Protein AF-A0A348VSS5-F1 (afdb_monomer_lite)

Secondary structure (DSSP, 8-state):
--HHHHHHPPSSHHHHHHHHHHTS-EEEEEE-STT-EEEEEETTSSS--EEGGG---TTT-HHHHHHHHHHHHHHH-S-S-S--EE-SSSTT-PEEEE-STT-EEEESSHHHHHHHHHHHHTT-S-------S---------

Sequence (142 aa):
MNKDEILNMPAGYEINKLIAINVMGWALVNNHGAAGGKFWIGHGGSFGDMPESYLPDFSGEIAPAFSVVEKLCNENGCDIVKVCKRDPELLRGEWSCNFGLGFEAFGETAPLAICRAALLARGLTQRAPDRSNVTQKKRSGK

Radius of gyration: 18.96 Å; chains: 1; bounding box: 65×52×44 Å

pLDDT: mean 76.05, std 18.05, range [35.72, 96.44]

Foldseek 3Di:
DALVCLQPDAFDDPLLVLCLCQQQVWDWDWDPPPVTAIWIDGPPPPDPTHGSVPRDRQQPDDVNVVVSVVSLCVVPPPPQADAQDQDPPPPQSWTWGARDPPLIHTDNDSSSRSSSSSCVVSPVNPDDPPPPDDDPDDDDDD

Structure (mmCIF, N/CA/C/O backbone):
data_AF-A0A348VSS5-F1
#
_entry.id   AF-A0A348VSS5-F1
#
loop_
_atom_site.group_PDB
_atom_site.id
_atom_site.type_symbol
_atom_site.label_atom_id
_atom_site.label_alt_id
_atom_site.label_comp_id
_atom_site.label_asym_id
_atom_site.label_entity_id
_atom_site.label_seq_id
_atom_site.pdbx_PDB_ins_code
_atom_site.Cartn_x
_atom_site.Cartn_y
_atom_site.Cartn_z
_atom_site.occupancy
_atom_site.B_iso_or_equiv
_atom_site.auth_seq_id
_atom_site.auth_comp_id
_atom_site.auth_asym_id
_atom_site.auth_atom_id
_atom_site.pdbx_PDB_model_num
ATOM 1 N N . MET A 1 1 ? 2.266 -14.674 4.939 1.00 74.12 1 MET A N 1
ATOM 2 C CA . MET A 1 1 ? 2.264 -13.589 5.933 1.00 74.12 1 MET A CA 1
ATOM 3 C C . MET A 1 1 ? 0.976 -13.700 6.726 1.00 74.12 1 MET A C 1
ATOM 5 O O . MET A 1 1 ? -0.014 -14.165 6.176 1.00 74.12 1 MET A O 1
ATOM 9 N N . ASN A 1 2 ? 0.977 -13.384 8.010 1.00 84.81 2 ASN A N 1
ATOM 10 C CA . ASN A 1 2 ? -0.233 -13.382 8.828 1.00 84.81 2 ASN A CA 1
ATOM 11 C C . ASN A 1 2 ? -0.700 -11.941 9.111 1.00 84.81 2 ASN A C 1
ATOM 13 O O . ASN A 1 2 ? -0.063 -10.972 8.699 1.00 84.81 2 ASN A O 1
ATOM 17 N N . LYS A 1 3 ? -1.861 -11.803 9.759 1.00 86.31 3 LYS A N 1
ATOM 18 C CA . LYS A 1 3 ? -2.476 -10.497 10.033 1.00 86.31 3 LYS A CA 1
ATOM 19 C C . LYS A 1 3 ? -1.598 -9.637 10.939 1.00 86.31 3 LYS A C 1
ATOM 21 O O . LYS A 1 3 ? -1.406 -8.460 10.653 1.00 86.31 3 LYS A O 1
ATOM 26 N N . ASP A 1 4 ? -1.050 -10.230 11.991 1.00 87.38 4 ASP A N 1
ATOM 27 C CA . ASP A 1 4 ? -0.267 -9.512 12.994 1.00 87.38 4 ASP A CA 1
ATOM 28 C C . ASP A 1 4 ? 1.072 -9.029 12.427 1.00 87.38 4 ASP A C 1
ATOM 30 O O . ASP A 1 4 ? 1.509 -7.926 12.743 1.00 87.38 4 ASP A O 1
ATOM 34 N N . GLU A 1 5 ? 1.688 -9.801 11.529 1.00 89.38 5 GLU A N 1
ATOM 35 C CA . GLU A 1 5 ? 2.886 -9.391 10.789 1.00 89.38 5 GLU A CA 1
ATOM 36 C C . GLU A 1 5 ? 2.624 -8.131 9.957 1.00 89.38 5 GLU A C 1
ATOM 38 O O . GLU A 1 5 ? 3.420 -7.198 10.003 1.00 89.38 5 GLU A O 1
ATOM 43 N N . ILE A 1 6 ? 1.493 -8.065 9.244 1.00 90.56 6 ILE A N 1
ATOM 44 C CA . ILE A 1 6 ? 1.111 -6.883 8.451 1.00 90.56 6 ILE A CA 1
ATOM 45 C C . ILE A 1 6 ? 0.844 -5.686 9.369 1.00 90.56 6 ILE A C 1
ATOM 47 O O . ILE A 1 6 ? 1.333 -4.586 9.112 1.00 90.56 6 ILE A O 1
ATOM 51 N N . LEU A 1 7 ? 0.085 -5.892 10.448 1.00 89.75 7 LEU A N 1
ATOM 52 C CA . LEU A 1 7 ? -0.308 -4.820 11.364 1.00 89.75 7 LEU A CA 1
ATOM 53 C C . LEU A 1 7 ? 0.867 -4.223 12.144 1.00 89.75 7 LEU A C 1
ATOM 55 O O . LEU A 1 7 ? 0.813 -3.048 12.493 1.00 89.75 7 LEU A O 1
ATOM 59 N N . ASN A 1 8 ? 1.928 -4.992 12.389 1.00 91.38 8 ASN A N 1
ATOM 60 C CA . ASN A 1 8 ? 3.125 -4.511 13.080 1.00 91.38 8 ASN A CA 1
ATOM 61 C C . ASN A 1 8 ? 4.252 -4.081 12.124 1.00 91.38 8 ASN A C 1
ATOM 63 O O . ASN A 1 8 ? 5.276 -3.575 12.579 1.00 91.38 8 ASN A O 1
ATOM 67 N N . MET A 1 9 ? 4.086 -4.245 10.807 1.00 93.31 9 MET A N 1
ATOM 68 C CA . MET A 1 9 ? 5.124 -3.904 9.833 1.00 93.31 9 MET A CA 1
ATOM 69 C C . MET A 1 9 ? 5.332 -2.384 9.754 1.00 93.31 9 MET A C 1
ATOM 71 O O . MET A 1 9 ? 4.361 -1.673 9.478 1.00 93.31 9 MET A O 1
ATOM 75 N N . PRO A 1 10 ? 6.548 -1.859 9.985 1.00 95.12 10 PRO A N 1
ATOM 76 C CA . PRO A 1 10 ? 6.809 -0.425 9.885 1.00 95.12 10 PRO A CA 1
ATOM 77 C C . PRO A 1 10 ? 6.711 0.064 8.434 1.00 95.12 10 PRO A C 1
ATOM 79 O O . PRO A 1 10 ? 6.800 -0.724 7.490 1.00 95.12 10 PRO A O 1
ATOM 82 N N . ALA A 1 11 ? 6.557 1.379 8.260 1.00 95.81 11 ALA A N 1
ATOM 83 C CA . ALA A 1 11 ? 6.707 2.003 6.949 1.00 95.81 11 ALA A CA 1
ATOM 84 C C . ALA A 1 11 ? 8.124 1.770 6.398 1.00 95.81 11 ALA A C 1
ATOM 86 O O . ALA A 1 11 ? 9.099 1.726 7.154 1.00 95.81 11 ALA A O 1
ATOM 87 N N . GLY A 1 12 ? 8.232 1.616 5.080 1.00 95.12 12 GLY A N 1
ATOM 88 C CA . GLY A 1 12 ? 9.501 1.425 4.388 1.00 95.12 12 GLY A CA 1
ATOM 89 C C . GLY A 1 12 ? 9.463 0.361 3.293 1.00 95.12 12 GLY A C 1
ATOM 90 O O . GLY A 1 12 ? 8.408 -0.071 2.827 1.00 95.12 12 GLY A O 1
ATOM 91 N N . TYR A 1 13 ? 10.655 -0.064 2.871 1.00 94.12 13 TYR A N 1
ATOM 92 C CA . TYR A 1 13 ? 10.843 -0.868 1.662 1.00 94.12 13 TYR A CA 1
ATOM 93 C C . TYR A 1 13 ? 10.009 -2.157 1.635 1.00 94.12 13 TYR A C 1
ATOM 95 O O . TYR A 1 13 ? 9.349 -2.434 0.637 1.00 94.12 13 TYR A O 1
ATOM 103 N N . GLU A 1 14 ? 9.993 -2.925 2.728 1.00 94.25 14 GLU A N 1
ATOM 104 C CA . GLU A 1 14 ? 9.324 -4.232 2.765 1.00 94.25 14 GLU A CA 1
ATOM 105 C C . GLU A 1 14 ? 7.810 -4.126 2.541 1.00 94.25 14 GLU A C 1
ATOM 107 O O . GLU A 1 14 ? 7.262 -4.835 1.693 1.00 94.25 14 GLU A O 1
ATOM 112 N N . ILE A 1 15 ? 7.126 -3.201 3.223 1.00 94.81 15 ILE A N 1
ATOM 113 C CA . ILE A 1 15 ? 5.685 -3.011 3.016 1.00 94.81 15 ILE A CA 1
ATOM 114 C C . ILE A 1 15 ? 5.400 -2.432 1.625 1.00 94.81 15 ILE A C 1
ATOM 116 O O . ILE A 1 15 ? 4.489 -2.904 0.945 1.00 94.81 15 ILE A O 1
ATOM 120 N N . ASN A 1 16 ? 6.224 -1.494 1.144 1.00 95.69 16 ASN A N 1
ATOM 121 C CA . ASN A 1 16 ? 6.080 -0.903 -0.190 1.00 95.69 16 ASN A CA 1
ATOM 122 C C . ASN A 1 16 ? 6.213 -1.969 -1.287 1.00 95.69 16 ASN A C 1
ATOM 124 O O . ASN A 1 16 ? 5.462 -1.979 -2.263 1.00 95.69 16 ASN A O 1
ATOM 128 N N . LYS A 1 17 ? 7.127 -2.922 -1.095 1.00 94.31 17 LYS A N 1
ATOM 129 C CA . LYS A 1 17 ? 7.355 -4.038 -2.011 1.00 94.31 17 LYS A CA 1
ATOM 130 C C . LYS A 1 17 ? 6.146 -4.969 -2.054 1.00 94.31 17 LYS A C 1
ATOM 132 O O . LYS A 1 17 ? 5.727 -5.401 -3.128 1.00 94.31 17 LYS A O 1
ATOM 137 N N . LEU A 1 18 ? 5.560 -5.265 -0.895 1.00 94.50 18 LEU A N 1
ATOM 138 C CA . LEU A 1 18 ? 4.348 -6.079 -0.808 1.00 94.50 18 LEU A CA 1
ATOM 139 C C . LEU A 1 18 ? 3.154 -5.400 -1.476 1.00 94.50 18 LEU A C 1
ATOM 141 O O . LEU A 1 18 ? 2.373 -6.091 -2.130 1.00 94.50 18 LEU A O 1
ATOM 145 N N . ILE A 1 19 ? 3.030 -4.078 -1.344 1.00 94.06 19 ILE A N 1
ATOM 146 C CA . ILE A 1 19 ? 2.002 -3.284 -2.022 1.00 94.06 19 ILE A CA 1
ATOM 147 C C . ILE A 1 19 ? 2.168 -3.363 -3.536 1.00 94.06 19 ILE A C 1
ATOM 149 O O . ILE A 1 19 ? 1.211 -3.711 -4.233 1.00 94.06 19 ILE A O 1
ATOM 153 N N . ALA A 1 20 ? 3.380 -3.112 -4.037 1.00 92.44 20 ALA A N 1
ATOM 154 C CA . ALA A 1 20 ? 3.678 -3.205 -5.460 1.00 92.44 20 ALA A CA 1
ATOM 155 C C . ALA A 1 20 ? 3.269 -4.574 -6.024 1.00 92.44 20 ALA A C 1
ATOM 157 O O . ALA A 1 20 ? 2.537 -4.645 -7.007 1.00 92.44 20 ALA A O 1
ATOM 158 N N . ILE A 1 21 ? 3.647 -5.665 -5.355 1.00 91.19 21 ILE A N 1
ATOM 159 C CA . ILE A 1 21 ? 3.363 -7.021 -5.839 1.00 91.19 21 ILE A CA 1
ATOM 160 C C . ILE A 1 21 ? 1.878 -7.380 -5.714 1.00 91.19 21 ILE A C 1
ATOM 162 O O . ILE A 1 21 ? 1.242 -7.773 -6.688 1.00 91.19 21 ILE A O 1
ATOM 166 N N . ASN A 1 22 ? 1.307 -7.262 -4.515 1.00 91.06 22 ASN A N 1
ATOM 167 C CA . ASN A 1 22 ? 0.019 -7.889 -4.197 1.00 91.06 22 ASN A CA 1
ATOM 168 C C . ASN A 1 22 ? -1.181 -6.980 -4.453 1.00 91.06 22 ASN A C 1
ATOM 170 O O . ASN A 1 22 ? -2.302 -7.466 -4.605 1.00 91.06 22 ASN A O 1
ATOM 174 N N . VAL A 1 23 ? -0.970 -5.664 -4.473 1.00 90.38 23 VAL A N 1
ATOM 175 C CA . VAL A 1 23 ? -2.048 -4.693 -4.667 1.00 90.38 23 VAL A CA 1
ATOM 176 C C . VAL A 1 23 ? -1.980 -4.083 -6.056 1.00 90.38 23 VAL A C 1
ATOM 178 O O . VAL A 1 23 ? -2.987 -4.104 -6.768 1.00 90.38 23 VAL A O 1
ATOM 181 N N . MET A 1 24 ? -0.795 -3.611 -6.453 1.00 88.69 24 MET A N 1
ATOM 182 C CA . MET A 1 24 ? -0.580 -2.982 -7.758 1.00 88.69 24 MET A CA 1
ATOM 183 C C . MET A 1 24 ? -0.380 -4.004 -8.885 1.00 88.69 24 MET A C 1
ATOM 185 O O . MET A 1 24 ? -0.567 -3.660 -10.052 1.00 88.69 24 MET A O 1
ATOM 189 N N . GLY A 1 25 ? -0.054 -5.259 -8.555 1.00 88.25 25 GLY A N 1
ATOM 190 C CA . GLY A 1 25 ? 0.168 -6.325 -9.536 1.00 88.25 25 GLY A CA 1
ATOM 191 C C . GLY A 1 25 ? 1.482 -6.172 -10.304 1.00 88.25 25 GLY A C 1
ATOM 192 O O . GLY A 1 25 ? 1.556 -6.543 -11.474 1.00 88.25 25 GLY A O 1
ATOM 193 N N . TRP A 1 26 ? 2.491 -5.560 -9.684 1.00 89.44 26 TRP A N 1
ATOM 194 C CA . TRP A 1 26 ? 3.817 -5.384 -10.266 1.00 89.44 26 TRP A CA 1
ATOM 195 C C . TRP A 1 26 ? 4.675 -6.631 -10.056 1.00 89.44 26 TRP A C 1
ATOM 197 O O . TRP A 1 26 ? 4.561 -7.329 -9.049 1.00 89.44 26 TRP A O 1
ATOM 207 N N . ALA A 1 27 ? 5.589 -6.883 -10.986 1.00 87.25 27 ALA A N 1
ATOM 208 C CA . ALA A 1 27 ? 6.580 -7.943 -10.874 1.00 87.25 27 ALA A CA 1
ATOM 209 C C . ALA A 1 27 ? 7.986 -7.348 -10.787 1.00 87.25 27 ALA A C 1
ATOM 211 O O . ALA A 1 27 ? 8.315 -6.430 -11.534 1.00 87.25 27 ALA A O 1
ATOM 212 N N . LEU A 1 28 ? 8.817 -7.899 -9.898 1.00 87.44 28 LEU A N 1
ATOM 213 C CA . LEU A 1 28 ? 10.249 -7.613 -9.864 1.00 87.44 28 LEU A CA 1
ATOM 214 C C . LEU A 1 28 ? 10.969 -8.656 -10.718 1.00 87.44 28 LEU A C 1
ATOM 216 O O . LEU A 1 28 ? 11.028 -9.829 -10.343 1.00 87.44 28 LEU A O 1
ATOM 220 N N . VAL A 1 29 ? 11.505 -8.240 -11.857 1.00 85.31 29 VAL A N 1
ATOM 221 C CA . VAL A 1 29 ? 12.216 -9.120 -12.789 1.00 85.31 29 VAL A CA 1
ATOM 222 C C . VAL A 1 29 ? 13.701 -8.799 -12.815 1.00 85.31 29 VAL A C 1
ATOM 224 O O . VAL A 1 29 ? 14.107 -7.659 -12.599 1.00 85.31 29 VAL A O 1
ATOM 227 N N . ASN A 1 30 ? 14.518 -9.804 -13.115 1.00 82.94 30 ASN A N 1
ATOM 228 C CA . ASN A 1 30 ? 15.923 -9.591 -13.439 1.00 82.94 30 ASN A CA 1
ATOM 229 C C . ASN A 1 30 ? 16.044 -9.382 -14.950 1.00 82.94 30 ASN A C 1
ATOM 231 O O . ASN A 1 30 ? 15.634 -10.246 -15.725 1.00 82.94 30 ASN A O 1
ATOM 235 N N . ASN A 1 31 ? 16.625 -8.262 -15.369 1.00 72.06 31 ASN A N 1
ATOM 236 C CA . ASN A 1 31 ? 17.029 -8.063 -16.751 1.00 72.06 31 ASN A CA 1
ATOM 237 C C . ASN A 1 31 ? 18.489 -8.508 -16.915 1.00 72.06 31 ASN A C 1
ATOM 239 O O . ASN A 1 31 ? 19.375 -8.077 -16.176 1.00 72.06 31 ASN A O 1
ATOM 243 N N . HIS A 1 32 ? 18.730 -9.371 -17.899 1.00 57.31 32 HIS A N 1
ATOM 244 C CA . HIS A 1 32 ? 20.061 -9.864 -18.261 1.00 57.31 32 HIS A CA 1
ATOM 245 C C . HIS A 1 32 ? 20.680 -9.106 -19.454 1.00 57.31 32 HIS A C 1
ATOM 247 O O . HIS A 1 32 ? 21.713 -9.522 -19.971 1.00 57.31 32 HIS A O 1
ATOM 253 N N . GLY A 1 33 ? 20.056 -8.013 -19.914 1.00 64.12 33 GLY A N 1
ATOM 254 C CA . GLY A 1 33 ? 20.589 -7.136 -20.962 1.00 64.12 33 GLY A CA 1
ATOM 255 C C . GLY A 1 33 ? 21.836 -6.347 -20.533 1.00 64.12 33 GLY A C 1
ATOM 256 O O . GLY A 1 33 ? 22.287 -6.445 -19.396 1.00 64.12 33 GLY A O 1
ATOM 257 N N . ALA A 1 34 ? 22.380 -5.524 -21.436 1.00 55.28 34 ALA A N 1
ATOM 258 C CA . ALA A 1 34 ? 23.683 -4.857 -21.276 1.00 55.28 34 ALA A CA 1
ATOM 259 C C . ALA A 1 34 ? 23.849 -3.989 -20.007 1.00 55.28 34 ALA A C 1
ATOM 261 O O . ALA A 1 34 ? 24.976 -3.772 -19.573 1.00 55.28 34 ALA A O 1
ATOM 262 N N . ALA A 1 35 ? 22.755 -3.508 -19.406 1.00 60.28 35 ALA A N 1
ATOM 263 C CA . ALA A 1 35 ? 22.792 -2.761 -18.147 1.00 60.28 35 ALA A CA 1
ATOM 264 C C . ALA A 1 35 ? 22.749 -3.659 -16.891 1.00 60.28 35 ALA A C 1
ATOM 266 O O . ALA A 1 35 ? 23.175 -3.223 -15.824 1.00 60.28 35 ALA A O 1
ATOM 267 N N . GLY A 1 36 ? 22.256 -4.900 -17.005 1.00 70.31 36 GLY A N 1
ATOM 268 C CA . GLY A 1 36 ? 21.940 -5.768 -15.867 1.00 70.31 36 GLY A CA 1
ATOM 269 C C . GLY A 1 36 ? 20.932 -5.146 -14.883 1.00 70.31 36 GLY A C 1
ATOM 270 O O . GLY A 1 36 ? 20.552 -3.983 -14.992 1.00 70.31 36 GLY A O 1
ATOM 271 N N . GLY A 1 37 ? 20.488 -5.920 -13.892 1.00 80.56 37 GLY A N 1
ATOM 272 C CA . GLY A 1 37 ? 19.766 -5.391 -12.727 1.00 80.56 37 GLY A CA 1
ATOM 273 C C . GLY A 1 37 ? 18.307 -5.825 -12.600 1.00 80.56 37 GLY A C 1
ATOM 274 O O . GLY A 1 37 ? 17.793 -6.619 -13.387 1.00 80.56 37 GLY A O 1
ATOM 275 N N . LYS A 1 38 ? 17.661 -5.327 -11.543 1.00 84.56 38 L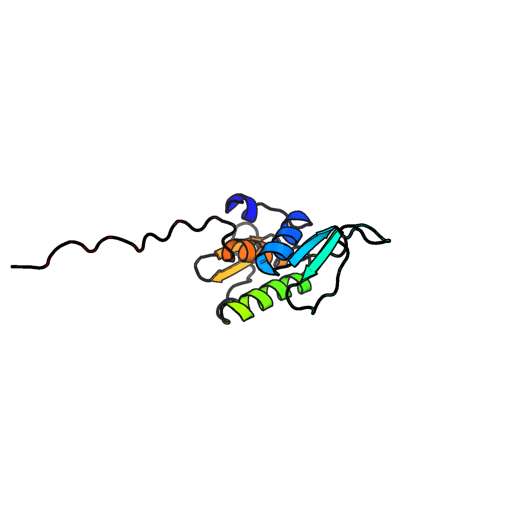YS A N 1
ATOM 276 C CA . LYS A 1 38 ? 16.280 -5.648 -11.172 1.00 84.56 38 LYS A CA 1
ATOM 277 C C . LYS A 1 38 ? 15.342 -4.502 -11.516 1.00 84.56 38 LYS A C 1
ATOM 279 O O . LYS A 1 38 ? 15.662 -3.347 -11.233 1.00 84.56 38 LYS A O 1
ATOM 284 N N . PHE A 1 39 ? 14.186 -4.838 -12.076 1.00 85.38 39 PHE A N 1
ATOM 285 C CA . PHE A 1 39 ? 13.208 -3.871 -12.559 1.00 85.38 39 PHE A CA 1
ATOM 286 C C . PHE A 1 39 ? 11.788 -4.241 -12.139 1.00 85.38 39 PHE A C 1
ATOM 288 O O . PHE A 1 39 ? 11.414 -5.414 -12.145 1.00 85.38 39 PHE A O 1
ATOM 295 N N . TRP A 1 40 ? 11.004 -3.228 -11.793 1.00 85.88 40 TRP A N 1
ATOM 296 C CA . TRP A 1 40 ? 9.567 -3.295 -11.601 1.00 85.88 40 TRP A CA 1
ATOM 297 C C . TRP A 1 40 ? 8.854 -3.176 -12.945 1.00 85.88 40 TRP A C 1
ATOM 299 O O . TRP A 1 40 ? 9.096 -2.233 -13.698 1.00 85.88 40 TRP A O 1
ATOM 309 N N . ILE A 1 41 ? 7.951 -4.116 -13.214 1.00 82.56 41 ILE A N 1
ATOM 310 C CA . ILE A 1 41 ? 7.081 -4.116 -14.391 1.00 82.56 41 ILE A CA 1
ATOM 311 C C . ILE A 1 41 ? 5.631 -4.120 -13.918 1.00 82.56 41 ILE A C 1
ATOM 313 O O . ILE A 1 41 ? 5.224 -5.012 -13.169 1.00 82.56 41 ILE A O 1
ATOM 317 N N . GLY A 1 42 ? 4.847 -3.131 -14.352 1.00 76.50 42 GLY A N 1
ATOM 318 C CA . GLY A 1 42 ? 3.414 -3.054 -14.072 1.00 76.50 42 GLY A CA 1
ATOM 319 C C . GLY A 1 42 ? 2.568 -3.827 -15.090 1.00 76.50 42 GLY A C 1
ATOM 320 O O . GLY A 1 42 ? 2.817 -3.775 -16.295 1.00 76.50 42 GLY A O 1
ATOM 321 N N . HIS A 1 43 ? 1.512 -4.501 -14.630 1.00 61.16 43 HIS A N 1
ATOM 322 C CA . HIS A 1 43 ? 0.501 -5.075 -15.523 1.00 61.16 43 HIS A CA 1
ATOM 323 C C . HIS A 1 43 ? -0.278 -3.948 -16.232 1.00 61.16 43 HIS A C 1
ATOM 325 O O . HIS A 1 43 ? -1.006 -3.201 -15.582 1.00 61.16 43 HIS A O 1
ATOM 331 N N . GLY A 1 44 ? -0.145 -3.827 -17.559 1.00 52.88 44 GLY A N 1
ATOM 332 C CA . GLY A 1 44 ? -0.935 -2.890 -18.380 1.00 52.88 44 GLY A CA 1
ATOM 333 C C . GLY A 1 44 ? -0.173 -1.724 -19.023 1.00 52.88 44 GLY A C 1
ATOM 334 O O . GLY A 1 44 ? -0.798 -0.890 -19.667 1.00 52.88 44 GLY A O 1
ATOM 335 N N . GLY A 1 45 ? 1.157 -1.661 -18.899 1.00 44.06 45 GLY A N 1
ATOM 336 C CA . GLY A 1 45 ? 1.996 -0.797 -19.745 1.00 44.06 45 GLY A CA 1
ATOM 337 C C . GLY A 1 45 ? 2.012 0.706 -19.424 1.00 44.06 45 GLY A C 1
ATOM 338 O O . GLY A 1 45 ? 2.646 1.454 -20.161 1.00 44.06 45 GLY A O 1
ATOM 339 N N . SER A 1 46 ? 1.362 1.177 -18.351 1.00 49.78 46 SER A N 1
ATOM 340 C CA . SER A 1 46 ? 1.365 2.614 -17.995 1.00 49.78 46 SER A CA 1
ATOM 341 C C . SER A 1 46 ? 2.589 3.079 -17.198 1.00 49.78 46 SER A C 1
ATOM 343 O O . SER A 1 46 ? 2.895 4.266 -17.209 1.00 49.78 46 SER A O 1
ATOM 345 N N . PHE A 1 47 ? 3.306 2.167 -16.542 1.00 51.47 47 PHE A N 1
ATOM 346 C CA . PHE A 1 47 ? 4.610 2.434 -15.936 1.00 51.47 47 PHE A CA 1
ATOM 347 C C . PHE A 1 47 ? 5.617 1.558 -16.679 1.00 51.47 47 PHE A C 1
ATOM 349 O O . PHE A 1 47 ? 5.519 0.333 -16.610 1.00 51.47 47 PHE A O 1
ATOM 356 N N . GLY A 1 48 ? 6.503 2.175 -17.467 1.00 59.03 48 GLY A N 1
ATOM 357 C CA . GLY A 1 48 ? 7.589 1.463 -18.149 1.00 59.03 48 GLY A CA 1
ATOM 358 C C . GLY A 1 48 ? 8.514 0.750 -17.157 1.00 59.03 48 GLY A C 1
ATOM 359 O O . GLY A 1 48 ? 8.367 0.911 -15.949 1.00 59.03 48 GLY A O 1
ATOM 360 N N . ASP A 1 49 ? 9.468 -0.031 -17.660 1.00 70.69 49 ASP A N 1
ATOM 361 C CA . ASP A 1 49 ? 10.419 -0.768 -16.820 1.00 70.69 49 ASP A CA 1
ATOM 362 C C . ASP A 1 49 ? 11.162 0.194 -15.874 1.00 70.69 49 ASP A C 1
ATOM 364 O O . ASP A 1 49 ? 11.979 1.012 -16.304 1.00 70.69 49 ASP A O 1
ATOM 368 N N . MET A 1 50 ? 10.871 0.116 -14.575 1.00 77.75 50 MET A N 1
ATOM 369 C CA . MET A 1 50 ? 11.461 0.993 -13.562 1.00 77.75 50 MET A CA 1
ATOM 370 C C . MET A 1 50 ? 12.528 0.246 -12.766 1.00 77.75 50 MET A C 1
ATOM 372 O O . MET A 1 50 ? 12.288 -0.894 -12.386 1.00 77.75 50 MET A O 1
ATOM 376 N N . PRO A 1 51 ? 13.690 0.841 -12.453 1.00 84.12 51 PRO A N 1
ATOM 377 C CA . PRO A 1 51 ? 14.679 0.195 -11.590 1.00 84.12 51 PRO A CA 1
ATOM 378 C C . PRO A 1 51 ? 14.092 -0.181 -10.220 1.00 84.12 51 PRO A C 1
ATOM 380 O O . PRO A 1 51 ? 13.229 0.529 -9.704 1.00 84.12 51 PRO A O 1
ATOM 383 N N . GLU A 1 52 ? 14.601 -1.246 -9.585 1.00 84.00 52 GLU A N 1
ATOM 384 C CA . GLU A 1 52 ? 14.176 -1.676 -8.235 1.00 84.00 52 GLU A CA 1
ATOM 385 C C . GLU A 1 52 ? 14.214 -0.525 -7.214 1.00 84.00 52 GLU A C 1
ATOM 387 O O . GLU A 1 52 ? 13.332 -0.425 -6.360 1.00 84.00 52 GLU A O 1
ATOM 392 N N . SER A 1 53 ? 15.205 0.365 -7.341 1.00 84.62 53 SER A N 1
ATOM 393 C CA . SER A 1 53 ? 15.414 1.526 -6.470 1.00 84.62 53 SER A CA 1
ATOM 394 C C . SER A 1 53 ? 14.338 2.607 -6.583 1.00 84.62 53 SER A C 1
ATOM 396 O O . SER A 1 53 ? 14.255 3.454 -5.702 1.00 84.62 53 SER A O 1
ATOM 398 N N . TYR A 1 54 ? 13.516 2.588 -7.634 1.00 85.38 54 TYR A N 1
ATOM 399 C CA . TYR A 1 54 ? 12.439 3.557 -7.848 1.00 85.38 54 TYR A CA 1
ATOM 400 C C . TYR A 1 54 ? 11.086 3.020 -7.357 1.00 85.38 54 TYR A C 1
ATOM 402 O O . TYR A 1 54 ? 10.030 3.403 -7.849 1.00 85.38 54 TYR A O 1
ATOM 410 N N . LEU A 1 55 ? 11.087 2.091 -6.403 1.00 89.25 55 LEU A N 1
ATOM 411 C CA . LEU A 1 55 ? 9.854 1.664 -5.757 1.00 89.25 55 LEU A CA 1
ATOM 412 C C . LEU A 1 55 ? 9.190 2.878 -5.072 1.00 89.25 55 LEU A C 1
ATOM 414 O O . LEU A 1 55 ? 9.825 3.474 -4.199 1.00 89.25 55 LEU A O 1
ATOM 418 N N . PRO A 1 56 ? 7.943 3.251 -5.427 1.00 92.44 56 PRO A N 1
ATOM 419 C CA . PRO A 1 56 ? 7.267 4.369 -4.782 1.00 92.44 56 PRO A CA 1
ATOM 420 C C . PRO A 1 56 ? 7.118 4.150 -3.280 1.00 92.44 56 PRO A C 1
ATOM 422 O O . PRO A 1 56 ? 6.888 3.024 -2.821 1.00 92.44 56 PRO A O 1
ATOM 425 N N . ASP A 1 57 ? 7.193 5.237 -2.515 1.00 95.44 57 ASP A N 1
ATOM 426 C CA . ASP A 1 57 ? 7.008 5.172 -1.072 1.00 95.44 57 ASP A CA 1
ATOM 427 C C . ASP A 1 57 ? 5.523 5.133 -0.685 1.00 95.44 57 ASP A C 1
ATOM 429 O O . ASP A 1 57 ? 4.954 6.099 -0.183 1.00 95.44 57 ASP A O 1
ATOM 433 N N . PHE A 1 58 ? 4.877 3.993 -0.937 1.00 95.81 58 PHE A N 1
ATOM 434 C CA . PHE A 1 58 ? 3.459 3.778 -0.635 1.00 95.81 58 PHE A CA 1
ATOM 435 C C . PHE A 1 58 ? 3.107 3.990 0.844 1.00 95.81 58 PHE A C 1
ATOM 437 O O . PHE A 1 58 ? 2.007 4.437 1.151 1.00 95.81 58 PHE A O 1
ATOM 444 N N . SER A 1 59 ? 4.007 3.652 1.767 1.00 96.44 59 SER A N 1
ATOM 445 C CA . SER A 1 59 ? 3.741 3.681 3.211 1.00 96.44 59 SER A CA 1
ATOM 446 C C . SER A 1 59 ? 4.220 4.944 3.921 1.00 96.44 59 SER A C 1
ATOM 448 O O . SER A 1 59 ? 3.778 5.191 5.046 1.00 96.44 59 SER A O 1
ATOM 450 N N . GLY A 1 60 ? 5.084 5.744 3.293 1.00 95.44 60 GLY A N 1
ATOM 451 C CA . GLY A 1 60 ? 5.525 7.041 3.808 1.00 95.44 60 GLY A CA 1
ATOM 452 C C . GLY A 1 60 ? 4.847 8.241 3.145 1.00 95.44 60 GLY A C 1
ATOM 453 O O . GLY A 1 60 ? 4.586 9.235 3.825 1.00 95.44 60 GLY A O 1
ATOM 454 N N . GLU A 1 61 ? 4.480 8.151 1.863 1.00 95.69 61 GLU A N 1
ATOM 455 C CA . GLU A 1 61 ? 3.915 9.271 1.105 1.00 95.69 61 GLU A CA 1
ATOM 456 C C . GLU A 1 61 ? 2.442 9.071 0.738 1.00 95.69 61 GLU A C 1
A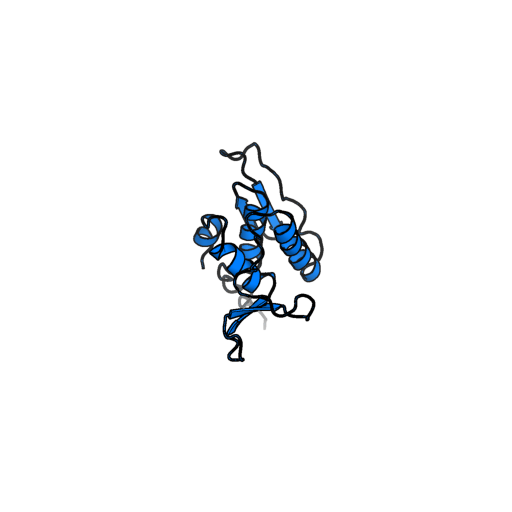TOM 458 O O . GLU A 1 61 ? 2.006 8.016 0.277 1.00 95.69 61 GLU A O 1
ATOM 463 N N . ILE A 1 62 ? 1.650 10.138 0.885 1.00 92.62 62 ILE A N 1
ATOM 464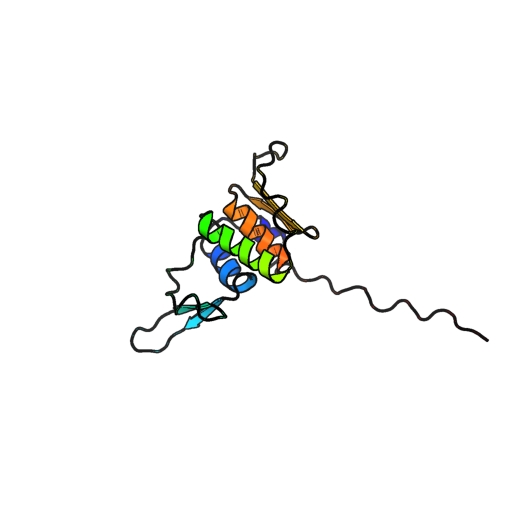 C CA . ILE A 1 62 ? 0.205 10.077 0.637 1.00 92.62 62 ILE A CA 1
ATOM 465 C C . ILE A 1 62 ? -0.155 9.918 -0.838 1.00 92.62 62 ILE A C 1
ATOM 467 O O . ILE A 1 62 ? -1.120 9.225 -1.138 1.00 92.62 62 ILE A O 1
ATOM 471 N N . ALA A 1 63 ? 0.599 10.521 -1.761 1.00 92.06 63 ALA A N 1
ATOM 472 C CA . ALA A 1 63 ? 0.272 10.450 -3.183 1.00 92.06 63 ALA A CA 1
ATOM 473 C C . ALA A 1 63 ? 0.405 9.012 -3.735 1.00 92.06 63 ALA A C 1
ATOM 475 O O . ALA A 1 63 ? -0.585 8.509 -4.269 1.00 92.06 63 ALA A O 1
ATOM 476 N N . PRO A 1 64 ? 1.529 8.290 -3.530 1.00 92.62 64 PRO A N 1
ATOM 477 C CA . PRO A 1 64 ? 1.616 6.867 -3.865 1.00 92.62 64 PRO A CA 1
ATOM 478 C C . PRO A 1 64 ? 0.582 6.007 -3.125 1.00 92.62 64 PRO A C 1
ATOM 480 O O . PRO A 1 64 ? -0.032 5.128 -3.731 1.00 92.62 64 PRO A O 1
ATOM 483 N N . ALA A 1 65 ? 0.338 6.271 -1.835 1.00 92.69 65 ALA A N 1
ATOM 484 C CA . ALA A 1 65 ? -0.690 5.560 -1.071 1.00 92.69 65 ALA A CA 1
ATOM 485 C C . ALA A 1 65 ? -2.089 5.736 -1.675 1.00 92.69 65 ALA A C 1
ATOM 487 O O . ALA A 1 65 ? -2.892 4.806 -1.681 1.00 92.69 65 ALA A O 1
ATOM 488 N N . PHE A 1 66 ? -2.402 6.912 -2.216 1.00 89.50 66 PHE A N 1
ATOM 489 C CA . PHE A 1 66 ? -3.698 7.149 -2.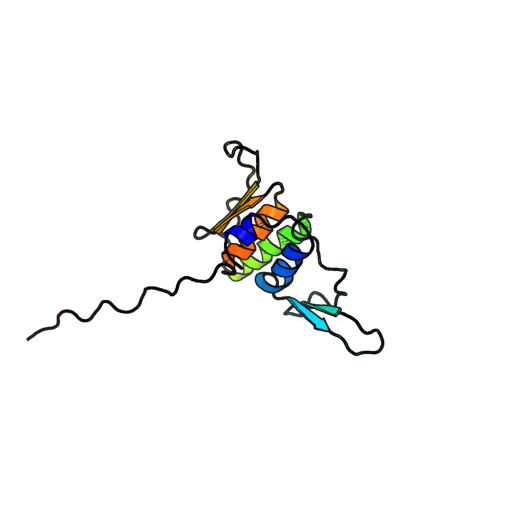839 1.00 89.50 66 PHE A CA 1
ATOM 490 C C . PHE A 1 66 ? -3.884 6.321 -4.117 1.00 89.50 66 PHE A C 1
ATOM 492 O O . PHE A 1 66 ? -4.973 5.799 -4.340 1.00 89.50 66 PHE A O 1
ATOM 499 N N . SER A 1 67 ? -2.819 6.061 -4.884 1.00 90.94 67 SER A N 1
ATOM 500 C CA . SER A 1 67 ? -2.889 5.143 -6.033 1.00 90.94 67 SER A CA 1
ATOM 501 C C . SER A 1 67 ? -3.275 3.710 -5.635 1.00 90.94 67 SER A C 1
ATOM 503 O O . SER A 1 67 ? -3.896 2.994 -6.421 1.00 90.94 67 SER A O 1
ATOM 505 N N . VAL A 1 68 ? -2.972 3.287 -4.400 1.00 90.50 68 VAL A N 1
ATOM 506 C CA . VAL A 1 68 ? -3.446 2.007 -3.844 1.00 90.50 68 VAL A CA 1
ATOM 507 C C . VAL A 1 68 ? -4.961 2.023 -3.643 1.00 90.50 68 VAL A C 1
ATOM 509 O O . VAL A 1 68 ? -5.647 1.061 -3.999 1.00 90.50 68 VAL A O 1
ATOM 512 N N . VAL A 1 69 ? -5.490 3.125 -3.106 1.00 87.38 69 VAL A N 1
ATOM 513 C CA . VAL A 1 69 ? -6.934 3.326 -2.925 1.00 87.38 69 VAL A CA 1
ATOM 514 C C . VAL A 1 69 ? -7.635 3.283 -4.279 1.00 87.38 69 VAL A C 1
ATOM 516 O O . VAL A 1 69 ? -8.589 2.524 -4.444 1.00 87.38 69 VAL A O 1
ATOM 519 N N . GLU A 1 70 ? -7.135 4.033 -5.262 1.00 86.44 70 GLU A N 1
ATOM 520 C CA . GLU A 1 70 ? -7.687 4.079 -6.619 1.00 86.44 70 GLU A CA 1
ATOM 521 C C . GLU A 1 70 ? -7.710 2.694 -7.270 1.00 86.44 70 GLU A C 1
ATOM 523 O O . GLU A 1 70 ? -8.730 2.277 -7.822 1.00 86.44 70 GLU A O 1
ATOM 528 N N . LYS A 1 71 ? -6.611 1.940 -7.152 1.00 86.81 71 LYS A N 1
ATOM 529 C CA . LYS A 1 71 ? -6.505 0.575 -7.676 1.00 86.81 71 LYS A CA 1
ATOM 530 C C . LYS A 1 71 ? -7.578 -0.345 -7.093 1.00 86.81 71 LYS A C 1
ATOM 532 O O . LYS A 1 71 ? -8.267 -1.026 -7.849 1.00 86.81 71 LYS A O 1
ATOM 537 N N . LEU A 1 72 ? -7.749 -0.350 -5.770 1.00 82.75 72 LEU A N 1
ATOM 538 C CA . LEU A 1 72 ? -8.747 -1.192 -5.102 1.00 82.75 72 LEU A CA 1
ATOM 539 C C . LEU A 1 72 ? -10.186 -0.750 -5.397 1.00 82.75 72 LEU A C 1
ATOM 541 O O . LEU A 1 72 ? -11.066 -1.597 -5.559 1.00 82.75 72 LEU A O 1
ATOM 545 N N . CYS A 1 73 ? -10.424 0.557 -5.504 1.00 79.75 73 CYS A N 1
ATOM 546 C CA . CYS A 1 73 ? -11.729 1.120 -5.844 1.00 79.75 73 CYS A CA 1
ATOM 547 C C . CYS A 1 73 ? -12.170 0.752 -7.263 1.00 79.75 73 CYS A C 1
ATOM 549 O O . CYS A 1 73 ? -13.316 0.349 -7.465 1.00 79.75 73 CYS A O 1
ATOM 551 N N . ASN A 1 74 ? -11.253 0.838 -8.230 1.00 80.50 74 ASN A N 1
ATOM 552 C CA . ASN A 1 74 ? -11.524 0.491 -9.624 1.00 80.50 74 ASN A CA 1
ATOM 553 C C . ASN A 1 74 ? -11.858 -0.995 -9.812 1.00 80.50 74 ASN A C 1
ATOM 555 O O . ASN A 1 74 ? -12.592 -1.345 -10.731 1.00 80.50 74 ASN A O 1
ATOM 559 N N . GLU A 1 75 ? -11.333 -1.873 -8.958 1.00 78.69 75 GLU A N 1
ATOM 560 C CA . GLU A 1 75 ? -11.554 -3.316 -9.080 1.00 78.69 75 GLU A CA 1
ATOM 561 C C . GLU A 1 75 ? -12.812 -3.820 -8.369 1.00 78.69 75 GLU A C 1
ATOM 563 O O . GLU A 1 75 ? -13.436 -4.765 -8.845 1.00 78.69 75 GLU A O 1
ATOM 568 N N . ASN A 1 76 ? -13.189 -3.209 -7.244 1.00 68.50 76 ASN A N 1
ATOM 569 C CA . ASN A 1 76 ? -14.255 -3.726 -6.378 1.00 68.50 76 ASN A CA 1
ATOM 570 C C . ASN A 1 76 ? -15.513 -2.840 -6.335 1.00 68.50 76 ASN A C 1
ATOM 572 O O . ASN A 1 76 ? -16.499 -3.219 -5.704 1.00 68.50 76 ASN A O 1
ATOM 576 N N . GLY A 1 77 ? -15.499 -1.680 -6.999 1.00 61.28 77 GLY A N 1
ATOM 577 C CA . GLY A 1 77 ? -16.565 -0.683 -6.910 1.00 61.28 77 GLY A CA 1
ATOM 578 C C . GLY A 1 77 ? -16.440 0.183 -5.648 1.00 61.28 77 GLY A C 1
ATOM 579 O O . GLY A 1 77 ? -16.139 -0.294 -4.553 1.00 61.28 77 GLY A O 1
ATOM 580 N N . CYS A 1 78 ? -16.641 1.493 -5.801 1.00 54.31 78 CYS A N 1
ATOM 581 C CA . CYS A 1 78 ? -16.464 2.488 -4.740 1.00 54.31 78 CYS A CA 1
ATOM 582 C C . CYS A 1 78 ? -17.527 2.397 -3.626 1.00 54.31 78 CYS A C 1
ATOM 584 O O . CYS A 1 78 ? -18.485 3.160 -3.614 1.00 54.31 78 CYS A O 1
ATOM 586 N N . ASP A 1 79 ? -17.291 1.544 -2.631 1.00 55.12 79 ASP A N 1
ATOM 587 C CA . ASP A 1 79 ? -17.762 1.741 -1.241 1.00 55.12 79 ASP A CA 1
ATOM 588 C C . ASP A 1 79 ? -16.594 1.711 -0.224 1.00 55.12 79 ASP A C 1
ATOM 590 O O . ASP A 1 79 ? -16.771 1.841 0.987 1.00 55.12 79 ASP A O 1
ATOM 594 N N . ILE A 1 80 ? -15.374 1.571 -0.753 1.00 51.84 80 ILE A N 1
ATOM 595 C CA . ILE A 1 80 ? -14.098 1.316 -0.071 1.00 51.84 80 ILE A CA 1
ATOM 596 C C . ILE A 1 80 ? -13.513 2.577 0.599 1.00 51.84 80 ILE A C 1
ATOM 598 O O . ILE A 1 80 ? -12.748 2.476 1.552 1.00 51.84 80 ILE A O 1
ATOM 602 N N . VAL A 1 81 ? -13.902 3.781 0.164 1.00 49.06 81 VAL A N 1
ATOM 603 C CA . VAL A 1 81 ? -13.307 5.070 0.591 1.00 49.06 81 VAL A CA 1
ATOM 604 C C . VAL A 1 81 ? -13.999 5.668 1.828 1.00 49.06 81 VAL A C 1
ATOM 606 O O . VAL A 1 81 ? -14.098 6.883 1.968 1.00 49.06 81 VAL A O 1
ATOM 609 N N . LYS A 1 82 ? -14.549 4.852 2.736 1.00 54.19 82 LYS A N 1
ATOM 610 C CA . LYS A 1 82 ? -15.349 5.388 3.856 1.00 54.19 82 LYS A CA 1
ATOM 611 C C . LYS A 1 82 ? -14.576 5.764 5.124 1.00 54.19 82 LYS A C 1
ATOM 613 O O . LYS A 1 82 ? -15.135 6.519 5.910 1.00 54.19 82 LYS A O 1
ATOM 618 N N . VAL A 1 83 ? -13.356 5.281 5.395 1.00 57.84 83 VAL A N 1
ATOM 619 C CA . VAL A 1 83 ? -12.847 5.373 6.788 1.00 57.84 83 VAL A CA 1
ATOM 620 C C . VAL A 1 83 ? -11.333 5.537 6.922 1.00 57.84 83 VAL A C 1
ATOM 622 O O . VAL A 1 83 ? -10.747 4.946 7.813 1.00 57.84 83 VAL A O 1
ATOM 625 N N . CYS A 1 84 ? -10.669 6.333 6.083 1.00 67.81 84 CYS A N 1
ATOM 626 C CA . CYS A 1 84 ? -9.320 6.786 6.438 1.00 67.81 84 CYS A CA 1
ATOM 627 C C . CYS A 1 84 ? -9.449 8.004 7.374 1.00 67.81 84 CYS A C 1
ATOM 629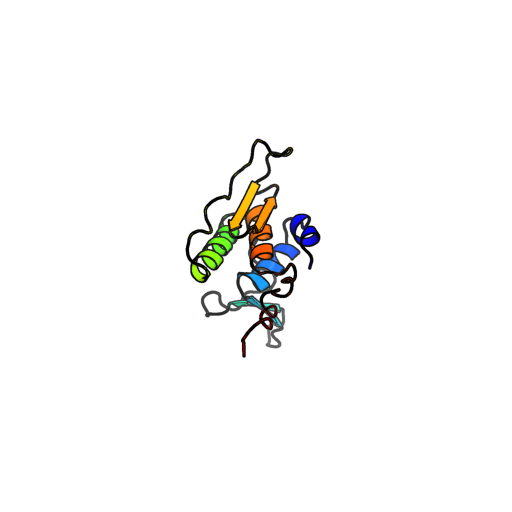 O O . CYS A 1 84 ? -9.554 9.142 6.916 1.00 67.81 84 CYS A O 1
ATOM 631 N N . LYS A 1 85 ? -9.544 7.761 8.686 1.00 75.94 85 LYS A N 1
ATOM 632 C CA . LYS A 1 85 ? -9.764 8.801 9.706 1.00 75.94 85 LYS A CA 1
ATOM 633 C C . LYS A 1 85 ? -8.714 8.708 10.803 1.00 75.94 85 LYS A C 1
ATOM 635 O O . LYS A 1 85 ? -8.268 7.622 11.163 1.00 75.94 85 LYS A O 1
ATOM 640 N N . ARG A 1 86 ? -8.371 9.853 11.381 1.00 74.31 86 ARG A N 1
ATOM 641 C CA . ARG A 1 86 ? -7.639 9.889 12.643 1.00 74.31 86 ARG A CA 1
ATOM 642 C C . ARG A 1 86 ? -8.637 9.638 13.765 1.00 74.31 86 ARG A C 1
ATOM 644 O O . ARG A 1 86 ? -9.579 10.416 13.901 1.00 74.31 86 ARG A O 1
ATOM 651 N N . ASP A 1 87 ? -8.472 8.553 14.513 1.00 67.44 87 ASP A N 1
ATOM 652 C CA . ASP A 1 87 ? -9.392 8.229 15.602 1.00 67.44 87 ASP A CA 1
ATOM 653 C C . ASP A 1 87 ? -8.872 8.828 16.922 1.00 67.44 87 ASP A C 1
ATOM 655 O O . ASP A 1 87 ? -7.810 8.415 17.399 1.00 67.44 87 ASP A O 1
ATOM 659 N N . PRO A 1 88 ? -9.557 9.830 17.504 1.00 64.25 88 PRO A N 1
ATOM 660 C CA . PRO A 1 88 ? -9.140 10.431 18.766 1.00 64.25 88 PRO A CA 1
ATOM 661 C C . PRO A 1 88 ? -9.393 9.519 19.978 1.00 64.25 88 PRO A C 1
ATOM 663 O O . PRO A 1 88 ? -8.833 9.786 21.038 1.00 64.25 88 PRO A O 1
ATOM 666 N N . GLU A 1 89 ? -10.212 8.468 19.845 1.00 64.50 89 GLU A N 1
ATOM 667 C CA . GLU A 1 89 ? -10.537 7.537 20.935 1.00 64.50 89 GLU A CA 1
ATOM 668 C C . GLU A 1 89 ? -9.569 6.345 21.009 1.00 64.50 89 GLU A C 1
ATOM 670 O O . GLU A 1 89 ? -9.462 5.693 22.050 1.00 64.50 89 GLU A O 1
ATOM 675 N N . LEU A 1 90 ? -8.805 6.076 19.944 1.00 62.91 90 LEU A N 1
ATOM 676 C CA . LEU A 1 90 ? -7.701 5.119 20.000 1.00 62.91 90 LEU A CA 1
ATOM 677 C C . LEU A 1 90 ? -6.517 5.751 20.733 1.00 62.91 90 LEU A C 1
ATOM 679 O O . LEU A 1 90 ? -6.102 6.870 20.432 1.00 62.91 90 LEU A O 1
ATOM 683 N N . LEU A 1 91 ? -5.941 4.989 21.667 1.00 54.81 91 LEU A N 1
ATOM 684 C CA . LEU A 1 91 ? -4.946 5.383 22.680 1.00 54.81 91 LEU A CA 1
ATOM 685 C C . LEU A 1 91 ? -3.652 6.059 22.160 1.00 54.81 91 LEU A C 1
ATOM 687 O O . LEU A 1 91 ? -2.758 6.348 22.953 1.00 54.81 91 LEU A O 1
ATOM 691 N N . ARG A 1 92 ? -3.518 6.311 20.853 1.00 58.34 92 ARG A N 1
ATOM 692 C CA . ARG A 1 92 ? -2.333 6.894 20.204 1.00 58.34 92 ARG A CA 1
ATOM 693 C C . ARG A 1 92 ? -2.630 7.938 19.116 1.00 58.34 92 ARG A C 1
ATOM 695 O O . ARG A 1 92 ? -1.691 8.446 18.511 1.00 58.34 92 ARG A O 1
ATOM 702 N N . GLY A 1 93 ? -3.895 8.298 18.863 1.00 65.50 93 GLY A N 1
ATOM 703 C CA . GLY A 1 93 ? -4.239 9.243 17.787 1.00 65.50 93 GLY A CA 1
ATOM 704 C C . GLY A 1 93 ? -3.826 8.749 16.396 1.00 65.50 93 GLY A C 1
ATOM 705 O O . GLY A 1 93 ? -3.437 9.560 15.547 1.00 65.50 93 GLY A O 1
ATOM 706 N N . GLU A 1 94 ? -3.870 7.429 16.213 1.00 83.31 94 GLU A N 1
ATOM 707 C CA . GLU A 1 94 ? -3.507 6.708 14.997 1.00 83.31 94 GLU A CA 1
ATOM 708 C C . GLU A 1 94 ? -4.532 6.931 13.880 1.00 83.31 94 GLU A C 1
ATOM 710 O O . GLU A 1 94 ? -5.701 7.270 14.098 1.00 83.31 94 GLU A O 1
ATOM 715 N N . TRP A 1 95 ? -4.070 6.725 12.654 1.00 87.12 95 TRP A N 1
ATOM 716 C CA . TRP A 1 95 ? -4.925 6.623 11.487 1.00 87.12 95 TRP A CA 1
ATOM 717 C C . TRP A 1 95 ? -5.525 5.228 11.431 1.00 87.12 95 TRP A C 1
ATOM 719 O O . TRP A 1 95 ? -4.789 4.247 11.451 1.00 87.12 95 TRP A O 1
ATOM 729 N N . SER A 1 96 ? -6.846 5.145 11.324 1.00 86.62 96 SER A N 1
ATOM 730 C CA . SER A 1 96 ? -7.545 3.939 10.885 1.00 86.62 96 SER A CA 1
ATOM 731 C C . SER A 1 96 ? -7.813 4.051 9.391 1.00 86.62 96 SER A C 1
ATOM 733 O O . SER A 1 96 ? -8.120 5.147 8.922 1.00 86.62 96 SER A O 1
ATOM 735 N N . CYS A 1 97 ? -7.697 2.945 8.654 1.00 86.50 97 CYS A N 1
ATOM 736 C CA . CYS A 1 97 ? -8.236 2.810 7.306 1.00 86.50 97 CYS A CA 1
ATOM 737 C C . CYS A 1 97 ? -8.957 1.471 7.139 1.00 86.50 97 CYS A C 1
ATOM 739 O O . CYS A 1 97 ? -8.485 0.436 7.612 1.00 86.50 97 CYS A O 1
ATOM 741 N N . ASN A 1 98 ? -10.097 1.484 6.446 1.00 85.12 98 ASN A N 1
ATOM 742 C CA . ASN A 1 98 ? -10.953 0.316 6.256 1.00 85.12 98 ASN A CA 1
ATOM 743 C C . ASN A 1 98 ? -11.414 0.226 4.798 1.00 85.12 98 ASN A C 1
ATOM 745 O O . ASN A 1 98 ? -12.008 1.174 4.286 1.00 85.12 98 ASN A O 1
ATOM 749 N N . PHE A 1 99 ? -11.172 -0.923 4.162 1.00 78.81 99 PHE A N 1
ATOM 750 C CA . PHE A 1 99 ? -11.556 -1.207 2.773 1.00 78.81 99 PHE A CA 1
ATOM 751 C C . PHE A 1 99 ? -12.783 -2.133 2.642 1.00 78.81 99 PHE A C 1
ATOM 753 O O . PHE A 1 99 ? -12.943 -2.840 1.649 1.00 78.81 99 PHE A O 1
ATOM 760 N N . GLY A 1 100 ? -13.671 -2.124 3.637 1.00 68.56 100 GLY A N 1
ATOM 761 C CA . GLY A 1 100 ? -14.865 -2.967 3.712 1.00 68.56 100 GLY A CA 1
ATOM 762 C C . GLY A 1 100 ? -14.593 -4.362 4.288 1.00 68.56 100 GLY A C 1
ATOM 763 O O . GLY A 1 100 ? -13.450 -4.762 4.495 1.00 68.56 100 GLY A O 1
ATOM 764 N N . LEU A 1 101 ? -15.667 -5.109 4.586 1.00 64.62 101 LEU A N 1
ATOM 765 C CA . LEU A 1 101 ? -15.641 -6.531 4.991 1.00 64.62 101 LEU A CA 1
ATOM 766 C C . LEU A 1 101 ? -14.723 -6.890 6.187 1.00 64.62 101 LEU A C 1
ATOM 768 O O . LEU A 1 101 ? -14.323 -8.041 6.340 1.00 64.62 101 LEU A O 1
ATOM 772 N N . GLY A 1 102 ? -14.418 -5.927 7.063 1.00 68.31 102 GLY A N 1
ATOM 773 C CA . GLY A 1 102 ? -13.584 -6.147 8.254 1.00 68.31 102 GLY A CA 1
ATOM 774 C C . GLY A 1 102 ? -12.073 -6.025 8.019 1.00 68.31 102 GLY A C 1
ATOM 775 O O . GLY A 1 102 ? -11.291 -6.381 8.903 1.00 68.31 102 GLY A O 1
ATOM 776 N N . PHE A 1 103 ? -11.648 -5.506 6.863 1.00 80.38 103 PHE A N 1
ATOM 777 C CA . PHE A 1 103 ? -10.243 -5.216 6.559 1.00 80.38 103 PHE A CA 1
ATOM 778 C C . PHE A 1 103 ? -9.852 -3.818 7.052 1.00 80.38 103 PHE A C 1
ATOM 780 O O . PHE A 1 103 ? -9.590 -2.909 6.264 1.00 80.38 103 PHE A O 1
ATOM 787 N N . GLU A 1 104 ? -9.858 -3.652 8.373 1.00 85.56 104 GLU A N 1
ATOM 788 C CA . GLU A 1 104 ? -9.399 -2.442 9.054 1.00 85.56 104 GLU A CA 1
ATOM 789 C C . GLU A 1 104 ? -7.949 -2.597 9.517 1.00 85.56 104 GLU A C 1
ATOM 791 O O . GLU A 1 104 ? -7.560 -3.648 10.042 1.00 85.56 104 GLU A O 1
ATOM 796 N N . ALA A 1 105 ? -7.155 -1.545 9.332 1.00 89.00 105 ALA A N 1
ATOM 797 C CA . ALA A 1 105 ? -5.804 -1.459 9.859 1.00 89.00 105 ALA A CA 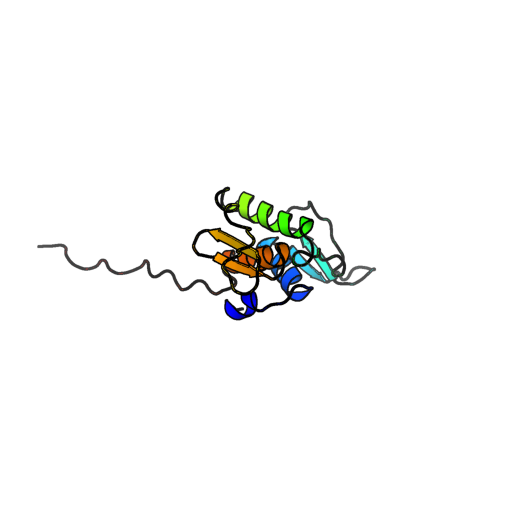1
ATOM 798 C C . ALA A 1 105 ? -5.502 -0.066 10.407 1.00 89.00 105 ALA A C 1
ATOM 800 O O . ALA A 1 105 ? -6.059 0.935 9.954 1.00 89.00 105 ALA A O 1
ATOM 801 N N . PHE A 1 106 ? -4.561 -0.030 11.347 1.00 89.44 106 PHE A N 1
ATOM 802 C CA . PHE A 1 106 ? -4.103 1.190 11.995 1.00 89.44 106 PHE A CA 1
ATOM 803 C C . PHE A 1 106 ? -2.673 1.521 11.581 1.00 89.44 106 PHE A C 1
ATOM 805 O O . PHE A 1 106 ? -1.901 0.627 11.220 1.00 89.44 106 PHE A O 1
ATOM 812 N N . GLY A 1 107 ? -2.305 2.794 11.647 1.00 88.38 107 GLY A N 1
ATOM 813 C CA . GLY A 1 107 ? -0.953 3.267 11.385 1.00 88.38 107 GLY A CA 1
ATOM 814 C C . GLY A 1 107 ? -0.690 4.627 12.014 1.00 88.38 107 GLY A C 1
ATOM 815 O O . GLY A 1 107 ? -1.599 5.430 12.213 1.00 88.38 107 GLY A O 1
ATOM 816 N N . GLU A 1 108 ? 0.578 4.910 12.293 1.00 90.81 108 GLU A N 1
ATOM 817 C CA . GLU A 1 108 ? 1.013 6.223 12.790 1.00 90.81 108 GLU A CA 1
ATOM 818 C C . GLU A 1 108 ? 0.768 7.333 11.752 1.00 90.81 108 GLU A C 1
ATOM 820 O O . GLU A 1 108 ? 0.591 8.502 12.095 1.00 90.81 108 GLU A O 1
ATOM 825 N N . THR A 1 109 ? 0.695 6.960 10.471 1.00 91.56 109 THR A N 1
ATOM 826 C CA . THR A 1 109 ? 0.412 7.842 9.338 1.00 91.56 109 THR A CA 1
ATOM 827 C C . THR A 1 109 ? -0.721 7.275 8.477 1.00 91.56 109 THR A C 1
ATOM 829 O O . THR A 1 109 ? -0.946 6.061 8.438 1.00 91.56 109 THR A O 1
ATOM 832 N N . ALA A 1 110 ? -1.428 8.149 7.751 1.00 90.81 110 ALA A N 1
ATOM 833 C CA . ALA A 1 110 ? -2.470 7.724 6.815 1.00 90.81 110 ALA A CA 1
ATOM 834 C C . ALA A 1 110 ? -1.938 6.767 5.726 1.00 90.81 110 ALA A C 1
ATOM 836 O O . ALA A 1 110 ? -2.563 5.727 5.518 1.00 90.81 110 ALA A O 1
ATOM 837 N N . PRO A 1 111 ? -0.782 7.037 5.075 1.00 94.94 111 PRO A N 1
ATOM 838 C CA . PRO A 1 111 ? -0.205 6.131 4.076 1.00 94.94 111 PRO A CA 1
ATOM 839 C C . PRO A 1 111 ? 0.054 4.718 4.613 1.00 94.94 111 PRO A C 1
ATOM 841 O O . PRO A 1 111 ? -0.267 3.724 3.958 1.00 94.94 111 PRO A O 1
ATOM 844 N N . LEU A 1 112 ? 0.558 4.609 5.845 1.00 94.69 112 LEU A N 1
ATOM 845 C CA . LEU A 1 112 ? 0.817 3.319 6.476 1.00 94.69 112 LEU A CA 1
ATOM 846 C C . LEU A 1 112 ? -0.480 2.553 6.774 1.00 94.69 112 LEU A C 1
ATOM 848 O O . LEU A 1 112 ? -0.562 1.355 6.492 1.00 94.69 112 LEU A O 1
ATOM 852 N N . ALA A 1 113 ? -1.503 3.234 7.301 1.00 92.38 113 ALA A N 1
ATOM 853 C CA . ALA A 1 113 ? -2.812 2.630 7.554 1.00 92.38 113 ALA A CA 1
ATOM 854 C C . ALA A 1 113 ? -3.465 2.123 6.253 1.00 92.38 113 ALA A C 1
ATOM 856 O O . ALA A 1 113 ? -3.963 0.996 6.212 1.00 92.38 113 ALA A O 1
ATOM 857 N N . ILE A 1 114 ? -3.383 2.911 5.172 1.00 92.25 114 ILE A N 1
ATOM 858 C CA . ILE A 1 114 ? -3.825 2.526 3.820 1.00 92.25 114 ILE A CA 1
ATOM 859 C C . ILE A 1 114 ? -3.123 1.243 3.372 1.00 92.25 114 ILE A C 1
ATOM 861 O O . ILE A 1 114 ? -3.783 0.274 2.995 1.00 92.25 114 ILE A O 1
ATOM 865 N N . CYS A 1 115 ? -1.791 1.207 3.437 1.00 94.00 115 CYS A N 1
ATOM 866 C CA . CYS A 1 115 ? -1.022 0.060 2.965 1.00 94.00 115 CYS A CA 1
ATOM 867 C C . CYS A 1 115 ? -1.359 -1.217 3.739 1.00 94.00 115 CYS A C 1
ATOM 869 O O . CYS A 1 115 ? -1.620 -2.263 3.143 1.00 94.00 115 CYS A O 1
ATOM 871 N N . ARG A 1 116 ? -1.419 -1.141 5.071 1.00 93.19 116 ARG A N 1
ATOM 872 C CA . ARG A 1 116 ? -1.773 -2.296 5.904 1.00 93.19 116 ARG A CA 1
ATOM 873 C C . ARG A 1 116 ? -3.177 -2.804 5.573 1.00 93.19 116 ARG A C 1
ATOM 875 O O . ARG A 1 116 ? -3.336 -3.996 5.320 1.00 93.19 116 ARG A O 1
ATOM 882 N N . ALA A 1 117 ? -4.168 -1.916 5.483 1.00 90.88 117 ALA A N 1
ATOM 883 C CA . ALA A 1 117 ? -5.537 -2.293 5.130 1.00 90.88 117 ALA A CA 1
ATOM 884 C C . ALA A 1 117 ? -5.609 -2.940 3.734 1.00 90.88 117 ALA A C 1
ATOM 886 O O . ALA A 1 117 ? -6.313 -3.934 3.549 1.00 90.88 117 ALA A O 1
ATOM 887 N N . ALA A 1 118 ? -4.842 -2.433 2.762 1.00 90.62 118 ALA A N 1
ATOM 888 C CA . ALA A 1 118 ? -4.816 -2.957 1.395 1.00 90.62 118 ALA A CA 1
ATOM 889 C C . ALA A 1 118 ? -4.293 -4.397 1.343 1.00 90.62 118 ALA A C 1
ATOM 891 O O . ALA A 1 118 ? -4.866 -5.256 0.669 1.00 90.62 118 ALA A O 1
ATOM 892 N N . LEU A 1 119 ? -3.219 -4.676 2.086 1.00 91.69 119 LEU A N 1
ATOM 893 C CA . LEU A 1 119 ? -2.632 -6.013 2.173 1.00 91.69 119 LEU A CA 1
ATOM 894 C C . LEU A 1 119 ? -3.587 -7.006 2.849 1.00 91.69 119 LEU A C 1
ATOM 896 O O . LEU A 1 119 ? -3.686 -8.154 2.406 1.00 91.69 119 LEU A O 1
ATOM 900 N N . LEU A 1 120 ? -4.332 -6.563 3.870 1.00 89.06 120 LEU A N 1
ATOM 901 C CA . LEU A 1 120 ? -5.394 -7.367 4.484 1.00 89.06 120 LEU A CA 1
ATOM 902 C C . LEU A 1 120 ? -6.514 -7.675 3.481 1.00 89.06 120 LEU A C 1
ATOM 904 O O . LEU A 1 120 ? -6.898 -8.835 3.336 1.00 89.06 120 LEU A O 1
ATOM 908 N N . ALA A 1 121 ? -6.986 -6.669 2.739 1.00 86.25 121 ALA A N 1
ATOM 909 C CA . ALA A 1 121 ? -8.063 -6.821 1.760 1.00 86.25 121 ALA A CA 1
ATOM 910 C C . ALA A 1 121 ? -7.709 -7.785 0.612 1.00 86.25 121 ALA A C 1
ATOM 912 O O . ALA A 1 121 ? -8.571 -8.501 0.103 1.00 86.25 121 ALA A O 1
ATOM 913 N N . ARG A 1 122 ? -6.429 -7.866 0.226 1.00 83.44 122 ARG A N 1
ATOM 914 C CA . ARG A 1 122 ? -5.937 -8.823 -0.780 1.00 83.44 122 ARG A CA 1
ATOM 915 C C . ARG A 1 122 ? -5.766 -10.251 -0.266 1.00 83.44 122 ARG A C 1
ATOM 917 O O . ARG A 1 122 ? -5.419 -11.134 -1.047 1.00 83.44 122 ARG A O 1
ATOM 924 N N . GLY A 1 123 ? -6.033 -10.508 1.013 1.00 71.75 123 GLY A N 1
ATOM 925 C CA . GLY A 1 123 ? -5.970 -11.857 1.567 1.00 71.75 123 GLY A CA 1
ATOM 926 C C . GLY A 1 123 ? -4.546 -12.397 1.685 1.00 71.75 123 GLY A C 1
ATOM 927 O O . GLY A 1 123 ? -4.357 -13.614 1.692 1.00 71.75 123 GLY A O 1
ATOM 928 N N . LEU A 1 124 ? -3.539 -11.519 1.821 1.00 63.53 124 LEU A N 1
ATOM 929 C CA . LEU A 1 124 ? -2.206 -11.952 2.258 1.00 63.53 124 LEU A CA 1
ATOM 930 C C . LEU A 1 124 ? -2.252 -12.613 3.636 1.00 63.53 124 LEU A C 1
ATOM 932 O O . LEU A 1 124 ? -1.382 -13.419 3.950 1.00 63.53 124 LEU A O 1
ATOM 936 N N . THR A 1 125 ? -3.295 -12.328 4.414 1.00 52.00 125 THR A N 1
ATOM 937 C CA . THR A 1 125 ? -3.771 -13.162 5.511 1.00 52.00 125 THR A CA 1
ATOM 938 C C . THR A 1 125 ? -4.626 -14.273 4.909 1.00 52.00 125 THR A C 1
ATOM 940 O O . THR A 1 125 ? -5.720 -13.989 4.425 1.00 52.00 125 THR A O 1
ATOM 943 N N . GLN A 1 126 ? -4.115 -15.505 4.875 1.00 41.62 126 GLN A N 1
ATOM 944 C CA . GLN A 1 126 ? -4.779 -16.683 4.299 1.00 41.62 126 GLN A CA 1
ATOM 945 C C . GLN A 1 126 ? -6.315 -16.614 4.375 1.00 41.62 126 GLN A C 1
ATOM 947 O O . GLN A 1 126 ? -6.883 -16.519 5.465 1.00 41.62 126 GLN A O 1
ATOM 952 N N . ARG A 1 127 ? -6.984 -16.708 3.215 1.00 38.38 127 ARG A N 1
ATOM 953 C CA . ARG A 1 127 ? -8.409 -17.056 3.150 1.00 38.38 127 ARG A CA 1
ATOM 954 C C . ARG A 1 127 ? -8.615 -18.300 4.014 1.00 38.38 127 ARG A C 1
ATOM 956 O O . ARG A 1 127 ? -8.108 -19.369 3.675 1.00 38.38 127 ARG A O 1
ATOM 963 N N . ALA A 1 128 ? -9.365 -18.175 5.107 1.00 35.72 128 ALA A N 1
ATOM 964 C CA . ALA A 1 128 ? -9.993 -19.345 5.698 1.00 35.72 128 ALA A CA 1
ATOM 965 C C . ALA A 1 128 ? -10.805 -20.033 4.584 1.00 35.72 128 ALA A C 1
ATOM 967 O O . ALA A 1 128 ? -11.456 -19.329 3.803 1.00 35.72 128 ALA A O 1
ATOM 968 N N . PRO A 1 129 ? -10.741 -21.369 4.449 1.00 38.06 129 PRO A N 1
ATOM 969 C CA . PRO A 1 129 ? -11.502 -22.058 3.426 1.00 38.06 129 PRO A CA 1
ATOM 970 C C . PRO A 1 129 ? -12.981 -21.760 3.642 1.00 38.06 129 PRO A C 1
ATOM 972 O O . PRO A 1 129 ? -13.503 -21.868 4.755 1.00 38.06 129 PRO A O 1
ATOM 975 N N . ASP A 1 130 ? -13.617 -21.354 2.553 1.00 40.41 130 ASP A N 1
ATOM 976 C CA . ASP A 1 130 ? -15.046 -21.168 2.438 1.00 40.41 130 ASP A CA 1
ATOM 977 C C . ASP A 1 130 ? -15.776 -22.390 3.022 1.00 40.41 130 ASP A C 1
ATOM 979 O O . ASP A 1 130 ? -15.709 -23.499 2.489 1.00 40.41 130 ASP A O 1
ATOM 983 N N . ARG A 1 131 ? -16.442 -22.198 4.167 1.00 40.66 131 ARG A N 1
ATOM 984 C CA . ARG A 1 131 ? -17.294 -23.211 4.806 1.00 40.66 131 ARG A CA 1
ATOM 985 C C . ARG A 1 131 ? -18.691 -23.273 4.174 1.00 40.66 131 ARG A C 1
ATOM 987 O O . ARG A 1 131 ? -19.623 -23.735 4.827 1.00 40.66 131 ARG A O 1
ATOM 994 N N . SER A 1 132 ? -18.872 -22.850 2.924 1.00 42.84 132 SER A N 1
ATOM 995 C CA . SER A 1 132 ? -20.134 -23.011 2.198 1.00 42.84 132 SER A CA 1
ATOM 996 C C . SER A 1 132 ? -20.101 -24.185 1.209 1.00 42.84 132 SER A C 1
ATOM 998 O O . SER A 1 132 ? -20.255 -24.025 0.011 1.00 42.84 132 SER A O 1
ATOM 1000 N N . ASN A 1 133 ? -19.893 -25.398 1.734 1.00 39.84 133 ASN A N 1
ATOM 1001 C CA . ASN A 1 133 ? -20.252 -26.706 1.150 1.00 39.84 133 ASN A CA 1
ATOM 1002 C C . ASN A 1 133 ? -19.859 -27.752 2.218 1.00 39.84 133 ASN A C 1
ATOM 1004 O O . ASN A 1 133 ? -18.690 -27.862 2.551 1.00 39.84 133 ASN A O 1
ATOM 1008 N N . VAL A 1 134 ? -20.706 -28.533 2.892 1.00 43.78 134 VAL A N 1
ATOM 1009 C CA . VAL A 1 134 ? -21.872 -29.303 2.459 1.00 43.78 134 VAL A CA 1
ATOM 1010 C C . VAL A 1 134 ? -22.708 -29.616 3.713 1.00 43.78 134 VAL A C 1
ATOM 1012 O O . VAL A 1 134 ? -22.359 -30.505 4.487 1.00 43.78 134 VAL A O 1
ATOM 1015 N N . THR A 1 135 ? -23.845 -28.943 3.898 1.00 46.38 135 THR A N 1
ATOM 1016 C CA . THR A 1 135 ? -24.894 -29.419 4.822 1.00 46.38 135 THR A CA 1
ATOM 1017 C C . THR A 1 135 ? -26.259 -29.328 4.154 1.00 46.38 135 THR A C 1
ATOM 1019 O O . THR A 1 135 ? -27.146 -28.630 4.623 1.00 46.38 135 THR A O 1
ATOM 1022 N N . GLN A 1 136 ? -26.453 -30.064 3.059 1.00 45.31 136 GLN A N 1
ATOM 1023 C CA . GLN A 1 136 ? -27.791 -30.468 2.620 1.00 45.31 136 GLN A CA 1
ATOM 1024 C C . GLN A 1 136 ? -27.767 -31.890 2.055 1.00 45.31 136 GLN A C 1
ATOM 1026 O O . GLN A 1 136 ? -27.758 -32.125 0.853 1.00 45.31 136 GLN A O 1
ATOM 1031 N N . LYS A 1 137 ? -27.804 -32.874 2.955 1.00 44.47 137 LYS A N 1
ATOM 1032 C CA . LYS A 1 137 ? -28.411 -34.173 2.649 1.00 44.47 137 LYS A CA 1
ATOM 1033 C C . LYS A 1 137 ? -29.165 -34.684 3.871 1.00 44.47 137 LYS A C 1
ATOM 1035 O O . LYS A 1 137 ? -28.805 -35.671 4.500 1.00 44.47 137 LYS A O 1
ATOM 1040 N N . LYS A 1 138 ? -30.227 -33.967 4.237 1.00 49.66 138 LYS A N 1
ATOM 1041 C CA . LYS A 1 138 ? -31.303 -34.512 5.064 1.00 49.66 138 LYS A CA 1
ATOM 1042 C C . LYS A 1 138 ? -32.641 -34.123 4.442 1.00 49.66 138 LYS A C 1
ATOM 1044 O O . LYS A 1 138 ? -32.985 -32.951 4.414 1.00 49.66 138 LYS A O 1
ATOM 1049 N N . ARG A 1 139 ? -33.380 -35.173 4.066 1.00 48.00 139 ARG A N 1
ATOM 1050 C CA . ARG A 1 139 ? -34.840 -35.252 3.894 1.00 48.00 139 ARG A CA 1
ATOM 1051 C C . ARG A 1 139 ? -35.422 -34.830 2.538 1.00 48.00 139 ARG A C 1
ATOM 1053 O O . ARG A 1 139 ? -35.947 -33.744 2.367 1.00 48.00 139 ARG A O 1
ATOM 1060 N N . SER A 1 140 ? -35.456 -35.813 1.648 1.00 40.66 140 SER A N 1
ATOM 1061 C CA . SER A 1 140 ? -36.632 -36.206 0.860 1.00 40.66 140 SER A CA 1
ATOM 1062 C C . SER A 1 140 ? -36.558 -37.741 0.821 1.00 40.66 140 SER A C 1
ATOM 1064 O O . SER A 1 140 ? -35.469 -38.262 0.611 1.00 40.66 140 SER A O 1
ATOM 1066 N N . GLY A 1 141 ? -37.550 -38.555 1.163 1.00 47.22 141 GLY A N 1
ATOM 1067 C CA . GLY A 1 141 ? -38.985 -38.343 1.202 1.00 47.22 141 GLY A CA 1
ATOM 1068 C C . GLY A 1 141 ? -39.612 -39.491 0.408 1.00 47.22 141 GLY A C 1
ATOM 1069 O O . GLY A 1 141 ? -39.445 -39.507 -0.805 1.00 47.22 141 GLY A O 1
ATOM 1070 N N . LYS A 1 142 ? -40.339 -40.363 1.122 1.00 39.22 142 LYS A N 1
ATOM 1071 C CA . LYS A 1 142 ? -41.178 -41.491 0.665 1.00 39.22 142 LYS A CA 1
ATOM 1072 C C . LYS A 1 142 ? -40.479 -42.770 0.212 1.00 39.22 142 LYS A C 1
ATOM 1074 O O . LYS A 1 142 ? -39.695 -42.733 -0.754 1.00 39.22 142 LYS A O 1
#